Protein AF-0000000067924605 (afdb_homodimer)

Secondary structure (DSSP, 8-state):
----------S----EEEEEEPSS-TTSEEEEEEEESSHHHHHHHHHHHHHH-TTS-EEEEETTEEEEETT-/----------S----EEEEEEPSS-TTSEEEEEEEESSHHHHHHHHHHHHHH-TTS-EEEEETTEEEEETT-

pLDDT: mean 85.0, std 21.83, range [28.75, 98.69]

Organism: Mesorhizobium plurifarium (NCBI:txid69974)

Foldseek 3Di:
DPPPPPPPPPPLCQQKWKFWPDLVDNVHTPDTPDGHNDPVVQVVVQVVVCVVPVNTWMFIDGDVDTPDIPVD/DPPPPPPPPPPLCLQKWKFWPDLVDNVHTPDTPDGHNDPVVQVVVQVVVCVVPVNTWMFIDGDVDTPDIPVD

Nearest PDB structures (foldseek):
  6ywc-assembly2_F  TM=6.118E-01  e=2.125E-01  synthetic construct
  6uew-assembly1_F  TM=5.919E-01  e=5.230E-01  Halothiobacillus neapolitanus c2
  8cmy-assembly1_H  TM=6.122E-01  e=8.205E-01  Cyanobium
  2ybv-assembly1_L  TM=4.611E-01  e=5.578E-01  Thermosynechococcus vestitus BP-1
  1wdd-assembly1_S  TM=5.271E-01  e=1.665E+00  Oryza sativa Japonica Group

Solvent-accessible surface area (backbone atoms only — not comparable to full-atom values): 8326 Å² total; per-residue (Å²): 130,78,74,70,68,65,66,68,73,61,72,75,65,44,56,28,37,30,36,34,33,32,85,89,40,88,83,39,79,63,45,69,46,32,31,12,52,46,68,69,59,35,53,54,44,48,54,52,49,42,69,76,36,75,89,45,48,40,37,32,30,46,84,94,41,75,78,45,50,66,82,106,131,80,73,67,72,64,69,64,74,63,70,82,64,44,56,27,38,28,36,34,34,33,83,89,41,88,81,41,78,65,45,64,46,31,31,12,53,46,68,69,60,36,52,54,44,45,53,52,50,42,69,75,36,76,89,46,49,40,35,31,29,47,83,93,40,74,78,45,53,66,81,107

Sequence (144 aa):
MTRSANPSRPAEALPYRIELWHAESHEVIERVLARAVTAQLARAIFQAAREEHPQRRITLRKGNHILSDTSDMTRSANPSRPAEALPYRIELWHAESHEVIERVLARAVTAQLARAIFQAAREEHPQRRITLRKGNHILSDTSD

Structure (mmCIF, N/CA/C/O backbone):
data_AF-0000000067924605-model_v1
#
loop_
_entity.id
_entity.type
_entity.pdbx_description
1 polymer Transposase
#
loop_
_atom_site.group_PDB
_atom_site.id
_atom_site.type_symbol
_atom_site.label_atom_id
_atom_site.label_alt_id
_atom_site.label_comp_id
_atom_site.label_asym_id
_atom_site.label_entity_id
_atom_site.label_seq_id
_atom_site.pdbx_PDB_ins_code
_atom_site.Cartn_x
_atom_site.Cartn_y
_atom_site.Cartn_z
_atom_site.occupancy
_atom_site.B_iso_or_equiv
_atom_site.auth_seq_id
_atom_site.auth_comp_id
_atom_site.auth_asym_id
_atom_site.auth_atom_id
_atom_site.pdbx_PDB_model_num
ATOM 1 N N . MET A 1 1 ? -21.172 10.352 32.312 1 28.75 1 MET A N 1
ATOM 2 C CA . MET A 1 1 ? -20.484 10.766 31.078 1 28.75 1 MET A CA 1
ATOM 3 C C . MET A 1 1 ? -19.609 9.641 30.531 1 28.75 1 MET A C 1
ATOM 5 O O . MET A 1 1 ? -18.578 9.328 31.109 1 28.75 1 MET A O 1
ATOM 9 N N . THR A 1 2 ? -20.219 8.617 30.047 1 33.72 2 THR A N 1
ATOM 10 C CA . THR A 1 2 ? -19.609 7.43 29.469 1 33.72 2 THR A CA 1
ATOM 11 C C . THR A 1 2 ? -18.562 7.812 28.422 1 33.72 2 THR A C 1
ATOM 13 O O . THR A 1 2 ? -18.844 8.633 27.547 1 33.72 2 THR A O 1
ATOM 16 N N . ARG A 1 3 ? -17.312 7.996 28.875 1 34.72 3 ARG A N 1
ATOM 17 C CA . ARG A 1 3 ? -16.25 8.305 27.922 1 34.72 3 ARG A CA 1
ATOM 18 C C . ARG A 1 3 ? -16.375 7.48 26.656 1 34.72 3 ARG A C 1
ATOM 20 O O . ARG A 1 3 ? -16.375 6.25 26.703 1 34.72 3 ARG A O 1
ATOM 27 N N . SER A 1 4 ? -17.281 7.922 25.812 1 33.69 4 SER A N 1
ATOM 28 C CA . SER A 1 4 ? -17.312 7.281 24.5 1 33.69 4 SER A CA 1
ATOM 29 C C . SER A 1 4 ? -15.914 6.934 24.016 1 33.69 4 SER A C 1
ATOM 31 O O . SER A 1 4 ? -15.016 7.781 24.047 1 33.69 4 SER A O 1
ATOM 33 N N . ALA A 1 5 ? -15.422 5.805 24.453 1 35.34 5 ALA A N 1
ATOM 34 C CA . ALA A 1 5 ? -14.188 5.273 23.875 1 35.34 5 ALA A CA 1
ATOM 35 C C . ALA A 1 5 ? -13.992 5.77 22.453 1 35.34 5 ALA A C 1
ATOM 37 O O . ALA A 1 5 ? -14.945 5.809 21.672 1 35.34 5 ALA A O 1
ATOM 38 N N . ASN A 1 6 ? -13.422 6.992 22.344 1 33.41 6 ASN A N 1
ATOM 39 C CA . ASN A 1 6 ? -13.023 7.328 20.969 1 33.41 6 ASN A CA 1
ATOM 40 C C . ASN A 1 6 ? -12.734 6.078 20.156 1 33.41 6 ASN A C 1
ATOM 42 O O . ASN A 1 6 ? -11.914 5.246 20.547 1 33.41 6 ASN A O 1
ATOM 46 N N . PRO A 1 7 ? -13.758 5.555 19.531 1 37.12 7 PRO A N 1
ATOM 47 C CA . PRO A 1 7 ? -13.398 4.383 18.734 1 37.12 7 PRO A CA 1
ATOM 48 C C . PRO A 1 7 ? -11.945 4.41 18.266 1 37.12 7 PRO A C 1
ATOM 50 O O . PRO A 1 7 ? -11.414 5.477 17.938 1 37.12 7 PRO A O 1
ATOM 53 N N . SER A 1 8 ? -11.047 3.932 19.078 1 38.25 8 SER A N 1
ATOM 54 C CA . SER A 1 8 ? -9.711 3.773 18.516 1 38.25 8 SER A CA 1
ATOM 55 C C . SER A 1 8 ? -9.742 3.875 16.984 1 38.25 8 SER A C 1
ATOM 57 O O . SER A 1 8 ? -10.547 3.205 16.328 1 38.25 8 SER A O 1
ATOM 59 N N . ARG A 1 9 ? -9.773 5.074 16.406 1 39.94 9 ARG A N 1
ATOM 60 C CA . ARG A 1 9 ? -9.758 5.129 14.953 1 39.94 9 ARG A CA 1
ATOM 61 C C . ARG A 1 9 ? -9.211 3.832 14.359 1 39.94 9 ARG A C 1
ATOM 63 O O . ARG A 1 9 ? -8.117 3.393 14.719 1 39.94 9 ARG A O 1
ATOM 70 N N . PRO A 1 10 ? -9.914 2.885 14.172 1 42.41 10 PRO A N 1
ATOM 71 C CA . PRO A 1 10 ? -9.438 1.565 13.758 1 42.41 10 PRO A CA 1
ATOM 72 C C . PRO A 1 10 ? -8.039 1.611 13.148 1 42.41 10 PRO A C 1
ATOM 74 O O . PRO A 1 10 ? -7.621 2.65 12.625 1 42.41 10 PRO A O 1
ATOM 77 N N . ALA A 1 11 ? -6.973 1.004 13.602 1 43.53 11 ALA A N 1
ATOM 78 C CA . ALA A 1 11 ? -5.723 0.766 12.883 1 43.53 11 ALA A CA 1
ATOM 79 C C . ALA A 1 11 ? -5.863 1.143 11.406 1 43.53 11 ALA A C 1
ATOM 81 O O . ALA A 1 11 ? -6.922 0.95 10.812 1 43.53 11 ALA A O 1
ATOM 82 N N . GLU A 1 12 ? -5.297 2.352 11.094 1 55.38 12 GLU A N 1
ATOM 83 C CA . GLU A 1 12 ? -5.457 2.934 9.766 1 55.38 12 GLU A CA 1
ATOM 84 C C . GLU A 1 12 ? -5.809 1.865 8.734 1 55.38 12 GLU A C 1
ATOM 86 O O . GLU A 1 12 ? -4.992 0.994 8.43 1 55.38 12 GLU A O 1
ATOM 91 N N . ALA A 1 13 ? -7.012 1.488 8.703 1 81.94 13 ALA A N 1
ATOM 92 C CA . ALA A 1 13 ? -7.52 0.454 7.805 1 81.94 13 ALA A CA 1
ATOM 93 C C . ALA A 1 13 ? -7.07 0.704 6.367 1 81.94 13 ALA A C 1
ATOM 95 O O . ALA A 1 13 ? -7.125 1.835 5.883 1 81.94 13 ALA A O 1
ATOM 96 N N . LEU A 1 14 ? -6.184 0.146 6.008 1 96.06 14 LEU A N 1
ATOM 97 C CA . LEU A 1 14 ? -5.824 0.088 4.598 1 96.06 14 LEU A CA 1
ATOM 98 C C . LEU A 1 14 ? -6.691 -0.923 3.855 1 96.06 14 LEU A C 1
ATOM 100 O O . LEU A 1 14 ? -6.301 -2.08 3.688 1 96.06 14 LEU A O 1
ATOM 104 N N . PRO A 1 15 ? -7.859 -0.395 3.436 1 96.56 15 PRO A N 1
ATOM 105 C CA . PRO A 1 15 ? -8.875 -1.354 2.998 1 96.56 15 PRO A CA 1
ATOM 106 C C . PRO A 1 15 ? -8.539 -2.006 1.661 1 96.56 15 PRO A C 1
ATOM 108 O O . PRO A 1 15 ? -9.094 -3.053 1.32 1 96.56 15 PRO A O 1
ATOM 111 N N . TYR A 1 16 ? -7.719 -1.372 0.867 1 97.5 16 TYR A N 1
ATOM 112 C CA . TYR A 1 16 ? -7.379 -1.931 -0.437 1 97.5 16 TYR A CA 1
ATOM 113 C C . TYR A 1 16 ? -6.156 -2.834 -0.34 1 97.5 16 TYR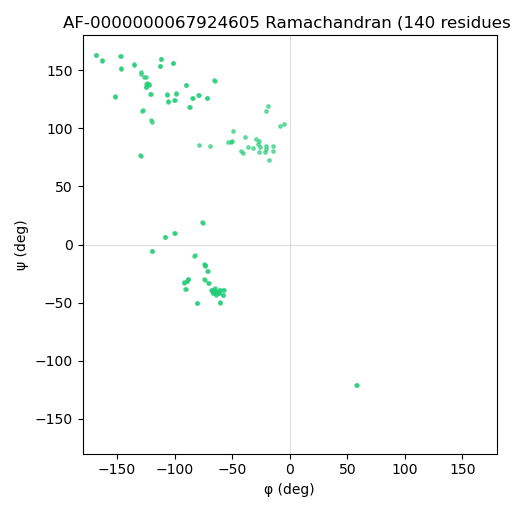 A C 1
ATOM 115 O O . TYR A 1 16 ? -5.168 -2.486 0.313 1 97.5 16 TYR A O 1
ATOM 123 N N . ARG A 1 17 ? -6.254 -3.943 -1.012 1 97.75 17 ARG A N 1
ATOM 124 C CA . ARG A 1 17 ? -5.172 -4.926 -1.012 1 97.75 17 ARG A CA 1
ATOM 125 C C . ARG A 1 17 ? -4.727 -5.25 -2.434 1 97.75 17 ARG A C 1
ATOM 127 O O . ARG A 1 17 ? -5.559 -5.426 -3.326 1 97.75 17 ARG A O 1
ATOM 134 N N . ILE A 1 18 ? -3.449 -5.301 -2.621 1 98.38 18 ILE A N 1
ATOM 135 C CA . ILE A 1 18 ? -2.834 -5.801 -3.844 1 98.38 18 ILE A CA 1
ATOM 136 C C . ILE A 1 18 ? -2.232 -7.184 -3.592 1 98.38 18 ILE A C 1
ATOM 138 O O . ILE A 1 18 ? -1.359 -7.34 -2.734 1 98.38 18 ILE A O 1
ATOM 142 N N . GLU A 1 19 ? -2.637 -8.172 -4.355 1 97.5 19 GLU A N 1
ATOM 143 C CA . GLU A 1 19 ? -2.285 -9.555 -4.066 1 97.5 19 GLU A CA 1
ATOM 144 C C . GLU A 1 19 ? -1.604 -10.219 -5.266 1 97.5 19 GLU A C 1
ATOM 146 O O . GLU A 1 19 ? -2.004 -10 -6.41 1 97.5 19 GLU A O 1
ATOM 151 N N . LEU A 1 20 ? -0.622 -10.938 -4.926 1 96.88 20 LEU A N 1
ATOM 152 C CA . LEU A 1 20 ? 0.078 -11.789 -5.883 1 96.88 20 LEU A CA 1
ATOM 153 C C . LEU A 1 20 ? -0.404 -13.227 -5.777 1 96.88 20 LEU A C 1
ATOM 155 O O . LEU A 1 20 ? -0.455 -13.797 -4.68 1 96.88 20 LEU A O 1
ATOM 159 N N . TRP A 1 21 ? -0.724 -13.758 -6.918 1 95.25 21 TRP A N 1
ATOM 160 C CA . TRP A 1 21 ? -1.233 -15.125 -6.945 1 95.25 21 TRP A CA 1
ATOM 161 C C . TRP A 1 21 ? -0.147 -16.094 -7.383 1 95.25 21 TRP A C 1
ATOM 163 O O . TRP A 1 21 ? 0.774 -15.727 -8.109 1 95.25 21 TRP A O 1
ATOM 173 N N . HIS A 1 22 ? -0.329 -17.359 -6.977 1 91.56 22 HIS A N 1
ATOM 174 C CA . HIS A 1 22 ? 0.636 -18.406 -7.332 1 91.56 22 HIS A CA 1
ATOM 175 C C . HIS A 1 22 ? 0.656 -18.641 -8.836 1 91.56 22 HIS A C 1
ATOM 177 O O . HIS A 1 22 ? -0.393 -18.625 -9.484 1 91.56 22 HIS A O 1
ATOM 183 N N . ALA A 1 23 ? 1.858 -18.844 -9.281 1 87 23 ALA A N 1
ATOM 184 C CA . ALA A 1 23 ? 2.047 -19.031 -10.719 1 87 23 ALA A CA 1
ATOM 185 C C . ALA A 1 23 ? 1.367 -20.312 -11.188 1 87 23 ALA A C 1
ATOM 187 O O . ALA A 1 23 ? 0.789 -20.359 -12.273 1 87 23 ALA A O 1
ATOM 188 N N . GLU A 1 24 ? 1.438 -21.281 -10.391 1 84.38 24 GLU A N 1
ATOM 189 C CA . GLU A 1 24 ? 0.967 -22.594 -10.82 1 84.38 24 GLU A CA 1
ATOM 190 C C . GLU A 1 24 ? -0.521 -22.766 -10.531 1 84.38 24 GLU A C 1
ATOM 192 O O . GLU A 1 24 ? -1.196 -23.562 -11.18 1 84.38 24 GLU A O 1
ATOM 197 N N . SER A 1 25 ? -0.961 -22.078 -9.469 1 76.5 25 SER A N 1
ATOM 198 C CA . SER A 1 25 ? -2.375 -22.125 -9.109 1 76.5 25 SER A CA 1
ATOM 199 C C . SER A 1 25 ? -2.996 -20.719 -9.125 1 76.5 25 SER A C 1
ATOM 201 O O . SER A 1 25 ? -2.699 -19.906 -8.258 1 76.5 25 SER A O 1
ATOM 203 N N . HIS A 1 26 ? -3.756 -20.422 -10.039 1 75 26 HIS A N 1
ATOM 204 C CA . HIS A 1 26 ? -4.398 -19.109 -10.125 1 75 26 HIS A CA 1
ATOM 205 C C . HIS A 1 26 ? -5.555 -19 -9.133 1 75 26 HIS A C 1
ATOM 207 O O . HIS A 1 26 ? -6.414 -18.125 -9.273 1 75 26 HIS A O 1
ATOM 213 N N . GLU A 1 27 ? -5.531 -19.859 -8.164 1 85 27 GLU A N 1
ATOM 214 C CA . GLU A 1 27 ? -6.645 -19.844 -7.223 1 85 27 GLU A CA 1
ATOM 215 C C . GLU A 1 27 ? -6.164 -19.562 -5.801 1 85 27 GLU A C 1
ATOM 217 O O . GLU A 1 27 ? -6.973 -19.438 -4.879 1 85 27 GLU A O 1
ATOM 222 N N . VAL A 1 28 ? -4.875 -19.516 -5.742 1 90.94 28 VAL A N 1
ATOM 223 C CA . VAL A 1 28 ? -4.32 -19.328 -4.402 1 90.94 28 VAL A CA 1
ATOM 224 C C . VAL A 1 28 ? -3.488 -18.047 -4.363 1 90.94 28 VAL A C 1
ATOM 226 O O . VAL A 1 28 ? -2.648 -17.812 -5.234 1 90.94 28 VAL A O 1
ATOM 229 N N . ILE A 1 29 ? -3.838 -17.281 -3.354 1 91.81 29 ILE A N 1
ATOM 230 C CA . ILE A 1 29 ? -3.031 -16.094 -3.125 1 91.81 29 ILE A CA 1
ATOM 231 C C . ILE A 1 29 ? -1.665 -16.484 -2.572 1 91.81 29 ILE A C 1
ATOM 233 O O . ILE A 1 29 ? -1.578 -17.25 -1.608 1 91.81 29 ILE A O 1
ATOM 237 N N . GLU A 1 30 ? -0.63 -16.016 -3.232 1 93.5 30 GLU A N 1
ATOM 238 C CA . GLU A 1 30 ? 0.728 -16.25 -2.744 1 93.5 30 GLU A CA 1
ATOM 239 C C . GLU A 1 30 ? 1.086 -15.258 -1.636 1 93.5 30 GLU A C 1
ATOM 241 O O . GLU A 1 30 ? 1.614 -15.656 -0.595 1 93.5 30 GLU A O 1
ATOM 246 N N . ARG A 1 31 ? 0.874 -14.016 -1.861 1 93.94 31 ARG A N 1
ATOM 247 C CA . ARG A 1 31 ? 1.195 -13.023 -0.846 1 93.94 31 ARG A CA 1
ATOM 248 C C . ARG A 1 31 ? 0.495 -11.695 -1.137 1 93.94 31 ARG A C 1
ATOM 250 O O . ARG A 1 31 ? 0.147 -11.414 -2.285 1 93.94 31 ARG A O 1
ATOM 257 N N . VAL A 1 32 ? 0.368 -10.898 -0.056 1 96.25 32 VAL A N 1
ATOM 258 C CA . VAL A 1 32 ? -0.041 -9.508 -0.192 1 96.25 32 VAL A CA 1
ATOM 259 C C . VAL A 1 32 ? 1.177 -8.633 -0.498 1 96.25 32 VAL A C 1
ATOM 261 O O . VAL A 1 32 ? 2.158 -8.648 0.248 1 96.25 32 VAL A O 1
ATOM 264 N N . LEU A 1 33 ? 1.049 -7.887 -1.592 1 97.75 33 LEU A N 1
A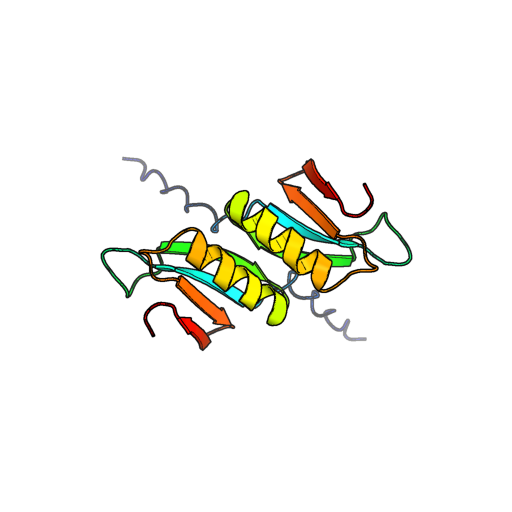TOM 265 C CA . LEU A 1 33 ? 2.172 -7.059 -2.014 1 97.75 33 LEU A CA 1
ATOM 266 C C . LEU A 1 33 ? 2.105 -5.68 -1.364 1 97.75 33 LEU A C 1
ATOM 268 O O . LEU A 1 33 ? 3.141 -5.078 -1.074 1 97.75 33 LEU A O 1
ATOM 272 N N . ALA A 1 34 ? 0.867 -5.215 -1.12 1 98.06 34 ALA A N 1
ATOM 273 C CA . ALA A 1 34 ? 0.671 -3.861 -0.608 1 98.06 34 ALA A CA 1
ATOM 274 C C . ALA A 1 34 ? -0.765 -3.656 -0.134 1 98.06 34 ALA A C 1
ATOM 276 O O . ALA A 1 34 ? -1.654 -4.441 -0.471 1 98.06 34 ALA A O 1
ATOM 277 N N . ARG A 1 35 ? -0.923 -2.621 0.638 1 97.75 35 ARG A N 1
ATOM 278 C CA . ARG A 1 35 ? -2.225 -2.1 1.046 1 97.75 35 ARG A CA 1
ATOM 279 C C . ARG A 1 35 ? -2.266 -0.579 0.929 1 97.75 35 ARG A C 1
ATOM 281 O O . ARG A 1 35 ? -1.23 0.085 1.028 1 97.75 35 ARG A O 1
ATOM 288 N N . ALA A 1 36 ? -3.453 -0.083 0.781 1 97.88 36 ALA A N 1
ATOM 289 C CA . ALA A 1 36 ? -3.605 1.357 0.593 1 97.88 36 ALA A CA 1
ATOM 290 C C . ALA A 1 36 ? -4.906 1.857 1.213 1 97.88 36 ALA A C 1
ATOM 292 O O . ALA A 1 36 ? -5.867 1.097 1.354 1 97.88 36 ALA A O 1
ATOM 293 N N . VAL A 1 37 ? -4.883 3.164 1.384 1 96.69 37 VAL A N 1
ATOM 294 C CA . VAL A 1 37 ? -6.039 3.758 2.041 1 96.69 37 VAL A CA 1
ATOM 295 C C . VAL A 1 37 ? -7.07 4.172 0.995 1 96.69 37 VAL A C 1
ATOM 297 O O . VAL A 1 37 ? -8.281 4.078 1.233 1 96.69 37 VAL A O 1
ATOM 300 N N . THR A 1 38 ? -6.664 4.688 -0.145 1 96.31 38 THR A N 1
ATOM 301 C CA . THR A 1 38 ? -7.594 5.195 -1.146 1 96.31 38 THR A CA 1
ATOM 302 C C . THR A 1 38 ? -7.586 4.309 -2.391 1 96.31 38 THR A C 1
ATOM 304 O O . THR A 1 38 ? -6.609 3.607 -2.652 1 96.31 38 THR A O 1
ATOM 307 N N . ALA A 1 39 ? -8.656 4.434 -3.152 1 97 39 ALA A N 1
ATOM 308 C CA . ALA A 1 39 ? -8.758 3.705 -4.414 1 97 39 ALA A CA 1
ATOM 309 C C . ALA A 1 39 ? -7.754 4.227 -5.434 1 97 39 ALA A C 1
ATOM 311 O O . ALA A 1 39 ? -7.191 3.451 -6.215 1 97 39 ALA A O 1
ATOM 312 N N . GLN A 1 40 ? -7.641 5.492 -5.395 1 96.69 40 GLN A N 1
ATOM 313 C CA . GLN A 1 40 ? -6.715 6.094 -6.348 1 96.69 40 GLN A CA 1
ATOM 314 C C . GLN A 1 40 ? -5.293 5.574 -6.141 1 96.69 40 GLN A C 1
ATOM 316 O O . GLN A 1 40 ? -4.641 5.141 -7.09 1 96.69 40 GLN A O 1
ATOM 321 N N . LEU A 1 41 ? -4.82 5.609 -4.957 1 97.88 41 LEU A N 1
ATOM 322 C CA . LEU A 1 41 ? -3.496 5.082 -4.645 1 97.88 41 LEU A CA 1
ATOM 323 C C . LEU A 1 41 ? -3.414 3.592 -4.957 1 97.88 41 LEU A C 1
ATOM 325 O O . LEU A 1 41 ? -2.418 3.125 -5.516 1 97.88 41 LEU A O 1
ATOM 329 N N . ALA A 1 42 ? -4.453 2.896 -4.664 1 98.25 42 ALA A N 1
ATOM 330 C CA . ALA A 1 42 ? -4.488 1.454 -4.898 1 98.25 42 ALA A CA 1
ATOM 331 C C . ALA A 1 42 ? -4.328 1.135 -6.379 1 98.25 42 ALA A C 1
ATOM 333 O O .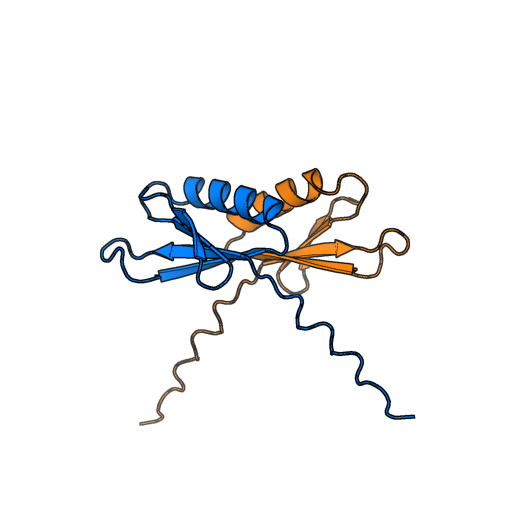 ALA A 1 42 ? -3.623 0.19 -6.746 1 98.25 42 ALA A O 1
ATOM 334 N N . ARG A 1 43 ? -4.965 1.887 -7.195 1 98.38 43 ARG A N 1
ATOM 335 C CA . ARG A 1 43 ? -4.863 1.664 -8.633 1 98.38 43 ARG A CA 1
ATOM 336 C C . ARG A 1 43 ? -3.443 1.914 -9.125 1 98.38 43 ARG A C 1
ATOM 338 O O . ARG A 1 43 ? -2.941 1.183 -9.984 1 98.38 43 ARG A O 1
ATOM 345 N N . ALA A 1 44 ? -2.889 2.91 -8.602 1 97.62 44 ALA A N 1
ATOM 346 C CA . ALA A 1 44 ? -1.499 3.178 -8.961 1 97.62 44 ALA A CA 1
ATOM 347 C C . ALA A 1 44 ? -0.589 2.035 -8.523 1 97.62 44 ALA A C 1
ATOM 349 O O . ALA A 1 44 ? 0.305 1.624 -9.266 1 97.62 44 ALA A O 1
ATOM 350 N N . ILE A 1 45 ? -0.82 1.512 -7.375 1 98.5 45 ILE A N 1
ATOM 351 C CA . ILE A 1 45 ? -0.025 0.419 -6.828 1 98.5 45 ILE A CA 1
ATOM 352 C C . ILE A 1 45 ? -0.238 -0.843 -7.66 1 98.5 45 ILE A C 1
ATOM 354 O O . ILE A 1 45 ? 0.71 -1.585 -7.93 1 98.5 45 ILE A O 1
ATOM 358 N N . PHE A 1 46 ? -1.464 -1.092 -8.07 1 98.69 46 PHE A N 1
ATOM 359 C CA . PHE A 1 46 ? -1.792 -2.238 -8.906 1 98.69 46 PHE A CA 1
ATOM 360 C C . PHE A 1 46 ? -0.989 -2.211 -10.203 1 98.69 46 PHE A C 1
ATOM 362 O O . PHE A 1 46 ? -0.401 -3.219 -10.602 1 98.69 46 PHE A O 1
ATOM 369 N N . GLN A 1 47 ? -0.915 -1.022 -10.766 1 98.06 47 GLN A N 1
ATOM 370 C CA . GLN A 1 47 ? -0.168 -0.874 -12.008 1 98.06 47 GLN A CA 1
ATOM 371 C C . GLN A 1 47 ? 1.323 -1.114 -11.789 1 98.06 47 GLN A C 1
ATOM 373 O O . GLN A 1 47 ? 1.969 -1.808 -12.578 1 98.06 47 GLN A O 1
ATOM 378 N N . ALA A 1 48 ? 1.857 -0.624 -10.758 1 97.62 48 ALA A N 1
ATOM 379 C CA . ALA A 1 48 ? 3.27 -0.818 -10.445 1 97.62 48 ALA A CA 1
ATOM 380 C C . ALA A 1 48 ? 3.576 -2.289 -10.18 1 97.62 48 ALA A C 1
ATOM 382 O O . ALA A 1 48 ? 4.617 -2.799 -10.609 1 97.62 48 ALA A O 1
ATOM 383 N N . ALA A 1 49 ? 2.701 -2.949 -9.508 1 98.12 49 ALA A N 1
ATOM 384 C CA . ALA A 1 49 ? 2.871 -4.371 -9.203 1 98.12 49 ALA A CA 1
ATOM 385 C C . ALA A 1 49 ? 2.863 -5.207 -10.484 1 98.12 49 ALA A C 1
ATOM 387 O O . ALA A 1 49 ? 3.65 -6.145 -10.617 1 98.12 49 ALA A O 1
ATOM 388 N N . ARG A 1 50 ? 1.93 -4.828 -11.312 1 97.19 50 ARG A N 1
ATOM 389 C CA . ARG A 1 50 ? 1.856 -5.504 -12.602 1 97.19 50 ARG A CA 1
ATOM 390 C C . ARG A 1 50 ? 3.174 -5.383 -13.359 1 97.19 50 ARG A C 1
ATOM 392 O O . ARG A 1 50 ? 3.631 -6.344 -13.977 1 97.19 50 ARG A O 1
ATOM 399 N N . GLU A 1 51 ? 3.775 -4.223 -13.266 1 96.06 51 GLU A N 1
ATOM 400 C CA . GLU A 1 51 ? 5.043 -3.984 -13.953 1 96.06 51 GLU A CA 1
ATOM 401 C C . GLU A 1 51 ? 6.176 -4.766 -13.305 1 96.06 51 GLU A C 1
ATOM 403 O O . GLU A 1 51 ? 7.09 -5.23 -13.992 1 96.06 51 GLU A O 1
ATOM 408 N N . GLU A 1 52 ? 6.121 -4.941 -12.078 1 94.69 52 GLU A N 1
ATOM 409 C CA . GLU A 1 52 ? 7.145 -5.68 -11.352 1 94.69 52 GLU A CA 1
ATOM 410 C C . GLU A 1 52 ? 7.031 -7.18 -11.602 1 94.69 52 GLU A C 1
ATOM 412 O O . GLU A 1 52 ? 8.031 -7.902 -11.547 1 94.69 52 GLU A O 1
ATOM 417 N N . HIS A 1 53 ? 5.812 -7.609 -11.852 1 94.56 53 HIS A N 1
ATOM 418 C CA . HIS A 1 53 ? 5.531 -9.023 -12.062 1 94.56 53 HIS A CA 1
ATOM 419 C C . HIS A 1 53 ? 4.715 -9.242 -13.336 1 94.56 53 HIS A C 1
ATOM 421 O O . HIS A 1 53 ? 3.562 -9.68 -13.273 1 94.56 53 HIS A O 1
ATOM 427 N N . PRO A 1 54 ? 5.293 -9.18 -14.492 1 93.25 54 PRO A N 1
ATOM 428 C CA . PRO A 1 54 ? 4.52 -9.172 -15.734 1 93.25 54 PRO A CA 1
ATOM 429 C C . PRO A 1 54 ? 3.932 -10.539 -16.078 1 93.25 54 PRO A C 1
ATOM 431 O O . PRO A 1 54 ? 2.963 -10.633 -16.828 1 93.25 54 PRO A O 1
ATOM 434 N N . GLN A 1 55 ? 4.395 -11.57 -15.531 1 92.56 55 GLN A N 1
ATOM 435 C CA . GLN A 1 55 ? 3.93 -12.906 -15.898 1 92.56 55 GLN A CA 1
ATOM 436 C C . GLN A 1 55 ? 3.088 -13.523 -14.789 1 92.56 55 GLN A C 1
ATOM 438 O O . GLN A 1 55 ? 2.732 -14.703 -14.852 1 92.56 55 GLN A O 1
ATOM 443 N N . ARG A 1 56 ? 2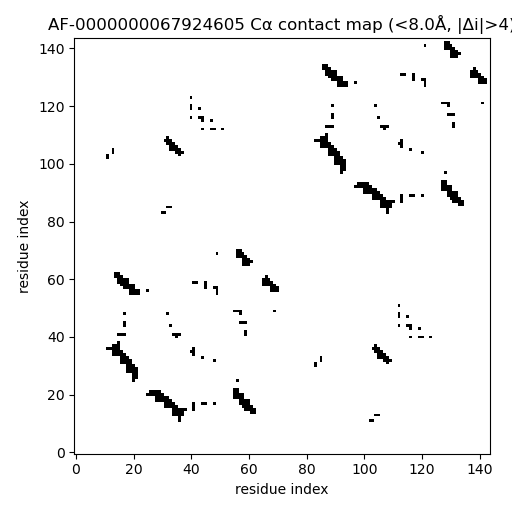.838 -12.703 -13.82 1 94.88 56 ARG A N 1
ATOM 444 C CA . ARG A 1 56 ? 2.074 -13.203 -12.68 1 94.88 56 ARG A CA 1
ATOM 445 C C . ARG A 1 56 ? 0.702 -12.539 -12.609 1 94.88 56 ARG A C 1
ATOM 447 O O . ARG A 1 56 ? 0.523 -11.422 -13.086 1 94.88 56 ARG A O 1
ATOM 454 N N . ARG A 1 57 ? -0.217 -13.258 -12.016 1 96.12 57 ARG A N 1
ATOM 455 C CA . ARG A 1 57 ? -1.534 -12.68 -11.773 1 96.12 57 ARG A CA 1
ATOM 456 C C . ARG A 1 57 ? -1.515 -11.773 -10.547 1 96.12 57 ARG A C 1
ATOM 458 O O . ARG A 1 57 ? -1.039 -12.164 -9.484 1 96.12 57 ARG A O 1
ATOM 465 N N . ILE A 1 58 ? -1.992 -10.594 -10.727 1 97.5 58 ILE A N 1
ATOM 466 C CA . ILE A 1 58 ? -2.131 -9.602 -9.664 1 97.5 58 ILE A CA 1
ATOM 467 C C . ILE A 1 58 ? -3.59 -9.164 -9.555 1 97.5 58 ILE A C 1
ATOM 469 O O . ILE A 1 58 ? -4.254 -8.938 -10.57 1 97.5 58 ILE A O 1
ATOM 473 N N . THR A 1 59 ? -4.113 -9.023 -8.336 1 98 59 THR A N 1
ATOM 474 C CA . THR A 1 59 ? -5.465 -8.508 -8.148 1 98 59 THR A CA 1
ATOM 475 C C . THR A 1 59 ? -5.465 -7.324 -7.184 1 98 59 THR A C 1
ATOM 477 O O . THR A 1 59 ? -4.629 -7.254 -6.281 1 98 59 THR A O 1
ATOM 480 N N . LEU A 1 60 ? -6.305 -6.414 -7.469 1 98.56 60 LEU A N 1
ATOM 481 C CA . LEU A 1 60 ? -6.715 -5.359 -6.547 1 98.56 60 LEU A CA 1
ATOM 482 C C . LEU A 1 60 ? -8.055 -5.688 -5.902 1 98.56 60 LEU A C 1
ATOM 484 O O . LEU A 1 60 ? -9.055 -5.871 -6.602 1 98.56 60 LEU A O 1
ATOM 488 N N . ARG A 1 61 ? -8.031 -5.688 -4.555 1 98.06 61 ARG A N 1
ATOM 489 C CA . ARG A 1 61 ? -9.227 -6.098 -3.832 1 98.06 61 ARG A CA 1
ATOM 490 C C . ARG A 1 61 ? -9.609 -5.066 -2.773 1 98.06 61 ARG A C 1
ATOM 492 O O . ARG A 1 61 ? -8.734 -4.445 -2.162 1 98.06 61 ARG A O 1
ATOM 499 N N . LYS A 1 62 ? -10.898 -4.941 -2.559 1 97.25 62 LYS A N 1
ATOM 500 C CA . LYS A 1 62 ? -11.469 -4.266 -1.396 1 97.25 62 LYS A CA 1
ATOM 501 C C . LYS A 1 62 ? -12.484 -5.16 -0.686 1 97.25 62 LYS A C 1
ATOM 503 O O . LYS A 1 62 ? -13.547 -5.449 -1.229 1 97.25 62 LYS A O 1
ATOM 508 N N . GLY A 1 63 ? -12.125 -5.496 0.526 1 93.69 63 GLY A N 1
ATOM 509 C CA . GLY A 1 63 ? -12.977 -6.512 1.139 1 93.69 63 GLY A CA 1
ATOM 510 C C . GLY A 1 63 ? -13.047 -7.793 0.332 1 93.69 63 GLY A C 1
ATOM 511 O O . GLY A 1 63 ? -12.016 -8.391 0.013 1 93.69 63 GLY A O 1
ATOM 512 N N . ASN A 1 64 ? -14.242 -8.172 -0.07 1 93.25 64 ASN A N 1
ATOM 513 C CA . ASN A 1 64 ? -14.438 -9.398 -0.831 1 93.25 64 ASN A CA 1
ATOM 514 C C . ASN A 1 64 ? -14.586 -9.117 -2.324 1 93.25 64 ASN A C 1
ATOM 516 O O . ASN A 1 64 ? -14.797 -10.039 -3.115 1 93.25 64 ASN A O 1
ATOM 520 N N . HIS A 1 65 ? -14.32 -7.906 -2.699 1 96 65 HIS A N 1
ATOM 521 C CA . HIS A 1 65 ? -14.523 -7.527 -4.094 1 96 65 HIS A CA 1
ATOM 522 C C . HIS A 1 65 ? -13.195 -7.371 -4.824 1 96 65 HIS A C 1
ATOM 524 O O . HIS A 1 65 ? -12.297 -6.68 -4.344 1 96 65 HIS A O 1
ATOM 530 N N . ILE A 1 66 ? -13.164 -8.039 -5.922 1 97 66 ILE A N 1
ATOM 531 C CA . ILE A 1 66 ? -12.039 -7.805 -6.812 1 97 66 ILE A CA 1
ATOM 532 C C . ILE A 1 66 ? -12.336 -6.625 -7.73 1 97 66 ILE A C 1
ATOM 534 O O . ILE A 1 66 ? -13.289 -6.672 -8.516 1 97 66 ILE A O 1
ATOM 538 N N . LEU A 1 67 ? -11.523 -5.621 -7.598 1 98.12 67 LEU A N 1
ATOM 539 C CA . LEU A 1 67 ? -11.734 -4.406 -8.375 1 98.12 67 LEU A CA 1
ATOM 540 C C . LEU A 1 67 ? -10.969 -4.453 -9.688 1 98.12 67 LEU A C 1
ATOM 542 O O . LEU A 1 67 ? -11.383 -3.842 -10.68 1 98.12 67 LEU A O 1
ATOM 546 N N . SER A 1 68 ? -9.82 -5.07 -9.758 1 98.12 68 SER A N 1
ATOM 547 C CA . SER A 1 68 ? -8.984 -5.27 -10.945 1 98.12 68 SER A CA 1
ATOM 548 C C . SER A 1 68 ? -8.25 -6.602 -10.883 1 98.12 68 SER A C 1
ATOM 550 O O . SER A 1 68 ? -7.965 -7.109 -9.797 1 98.12 68 SER A O 1
ATOM 552 N N . ASP A 1 69 ? -7.973 -7.137 -12.094 1 97.06 69 ASP A N 1
ATOM 553 C CA . ASP A 1 69 ? -7.367 -8.453 -12.258 1 97.06 69 ASP A CA 1
ATOM 554 C C . ASP A 1 69 ? -6.555 -8.531 -13.547 1 97.06 69 ASP A C 1
ATOM 556 O O . ASP A 1 69 ? -7.066 -8.219 -14.625 1 97.06 69 ASP A O 1
ATOM 560 N N . THR A 1 70 ? -5.352 -8.93 -13.422 1 95.88 70 THR A N 1
ATOM 561 C CA . THR A 1 70 ? -4.52 -8.984 -14.617 1 95.88 70 THR A CA 1
ATOM 562 C C . THR A 1 70 ? -4.93 -10.156 -15.508 1 95.88 70 THR A C 1
ATOM 564 O O . THR A 1 70 ? -4.508 -10.242 -16.656 1 95.88 70 THR A O 1
ATOM 567 N N . SER A 1 71 ? -5.633 -11.07 -14.977 1 89.19 71 SER A N 1
ATOM 568 C CA . SER A 1 71 ? -6.082 -12.211 -15.766 1 89.19 71 SER A CA 1
ATOM 569 C C . SER A 1 71 ? -7.344 -11.875 -16.562 1 89.19 71 SER A C 1
ATOM 571 O O . SER A 1 71 ? -7.805 -12.688 -17.375 1 89.19 71 SER A O 1
ATOM 573 N N . ASP A 1 72 ? -7.926 -10.734 -16.297 1 75.62 72 ASP A N 1
ATOM 574 C CA . ASP A 1 72 ? -9.133 -10.359 -17.031 1 75.62 72 ASP A CA 1
ATOM 575 C C . ASP A 1 72 ? -8.781 -9.805 -18.406 1 75.62 72 ASP A C 1
ATOM 577 O O . ASP A 1 72 ? -7.734 -9.188 -18.594 1 75.62 72 ASP A O 1
ATOM 581 N N . MET B 1 1 ? 11.484 -33.094 21.156 1 29.53 1 MET B N 1
ATOM 582 C CA . MET B 1 1 ? 11.273 -32.5 19.828 1 29.53 1 MET B CA 1
ATOM 583 C C . MET B 1 1 ? 10.617 -31.125 19.938 1 29.53 1 MET B C 1
ATOM 585 O O . MET B 1 1 ? 9.461 -31.016 20.344 1 29.53 1 MET B O 1
ATOM 589 N N . THR B 1 2 ? 11.359 -30.172 20.328 1 33.22 2 THR B N 1
ATOM 590 C CA . THR B 1 2 ? 10.961 -28.797 20.562 1 33.22 2 THR B CA 1
ATOM 591 C C . THR B 1 2 ? 10.266 -28.219 19.328 1 33.22 2 THR B C 1
ATOM 593 O O . THR B 1 2 ? 10.773 -28.328 18.203 1 33.22 2 THR B O 1
ATOM 596 N N . ARG B 1 3 ? 8.969 -28.391 19.25 1 34.28 3 ARG B N 1
ATOM 597 C CA . ARG B 1 3 ? 8.211 -27.828 18.141 1 34.28 3 ARG B CA 1
ATOM 598 C C . ARG B 1 3 ? 8.672 -26.406 17.828 1 34.28 3 ARG B C 1
ATOM 600 O O . ARG B 1 3 ? 8.656 -25.547 18.703 1 34.28 3 ARG B O 1
ATOM 607 N N . SER B 1 4 ? 9.734 -26.344 17.125 1 34.34 4 SER B N 1
ATOM 608 C CA . SER B 1 4 ? 10.164 -25.031 16.688 1 34.34 4 SER B CA 1
ATOM 609 C C . SER B 1 4 ? 8.969 -24.156 16.297 1 34.34 4 SER B C 1
ATOM 611 O O . SER B 1 4 ? 8.062 -24.625 15.602 1 34.34 4 SER B O 1
ATOM 613 N N . ALA B 1 5 ? 8.516 -23.422 17.266 1 37.69 5 ALA B N 1
ATOM 614 C CA . ALA B 1 5 ? 7.527 -22.391 16.938 1 37.69 5 ALA B CA 1
ATOM 615 C C . ALA B 1 5 ? 7.68 -21.938 15.5 1 37.69 5 ALA B C 1
ATOM 617 O O . ALA B 1 5 ? 8.789 -21.641 15.047 1 37.69 5 ALA B O 1
ATOM 618 N N . ASN B 1 6 ? 7.195 -22.656 14.539 1 32.44 6 ASN B N 1
ATOM 619 C CA . ASN B 1 6 ? 7.168 -22.094 13.188 1 32.44 6 ASN B CA 1
ATOM 620 C C . ASN B 1 6 ? 7.047 -20.578 13.219 1 32.44 6 ASN B C 1
ATOM 622 O O . ASN B 1 6 ? 6.113 -20.031 13.812 1 32.44 6 ASN B O 1
ATOM 626 N N . PRO B 1 7 ? 8.203 -19.922 13.227 1 37.47 7 PRO B N 1
ATOM 627 C CA . PRO B 1 7 ? 7.992 -18.469 13.258 1 37.47 7 PRO B CA 1
ATOM 628 C C . PRO B 1 7 ? 6.723 -18.047 12.523 1 37.47 7 PRO B C 1
ATOM 630 O O . PRO B 1 7 ? 6.434 -18.562 11.438 1 37.47 7 PRO B O 1
ATOM 633 N N . SER B 1 8 ? 5.582 -18.109 13.141 1 38.31 8 SER B N 1
ATOM 634 C CA . SER B 1 8 ? 4.43 -17.5 12.477 1 38.31 8 SER B CA 1
ATOM 635 C C . SER B 1 8 ? 4.859 -16.594 11.336 1 38.31 8 SER B C 1
ATOM 637 O O . SER B 1 8 ? 5.75 -15.75 11.508 1 38.31 8 SER B O 1
ATOM 639 N N . ARG B 1 9 ? 5.094 -17.141 10.125 1 39.66 9 ARG B N 1
ATOM 640 C CA . ARG B 1 9 ? 5.434 -16.219 9.055 1 39.66 9 ARG B CA 1
ATOM 641 C C . ARG B 1 9 ? 4.961 -14.805 9.383 1 39.66 9 ARG B C 1
ATOM 643 O O . ARG B 1 9 ? 3.779 -14.586 9.648 1 39.66 9 ARG B O 1
ATOM 650 N N . PRO B 1 10 ? 5.613 -14.102 10.086 1 40.62 10 PRO B N 1
ATOM 651 C CA . PRO B 1 10 ? 5.117 -12.812 10.562 1 40.62 10 PRO B CA 1
ATOM 652 C C . PRO B 1 10 ? 3.982 -12.266 9.695 1 40.62 10 PRO B C 1
ATOM 654 O O . PRO B 1 10 ? 3.883 -12.602 8.516 1 40.62 10 PRO B O 1
ATOM 657 N N . ALA B 1 11 ? 2.76 -12.078 10.055 1 42.59 11 ALA B N 1
ATOM 658 C CA . ALA B 1 11 ? 1.767 -11.25 9.367 1 42.59 11 ALA B CA 1
ATOM 659 C C . ALA B 1 11 ? 2.391 -10.5 8.195 1 42.59 11 ALA B C 1
ATOM 661 O O . ALA B 1 11 ? 3.559 -10.109 8.258 1 42.59 11 ALA B O 1
ATOM 662 N N . GLU B 1 12 ? 2.088 -11.031 6.906 1 53.56 12 GLU B N 1
ATOM 663 C CA . GLU B 1 12 ? 2.689 -10.508 5.684 1 53.56 12 GLU B CA 1
ATOM 664 C C . GLU B 1 12 ? 3.281 -9.117 5.91 1 53.56 12 GLU B C 1
ATOM 666 O O . GLU B 1 12 ? 2.547 -8.133 6.047 1 53.56 12 GLU B O 1
ATOM 671 N N . ALA B 1 13 ? 4.348 -9.039 6.59 1 80.5 13 ALA B N 1
ATOM 672 C CA . ALA B 1 13 ? 4.992 -7.801 7.035 1 80.5 13 ALA B CA 1
ATOM 673 C C . ALA B 1 13 ? 5.184 -6.832 5.871 1 80.5 13 ALA B C 1
ATOM 675 O O . ALA B 1 13 ? 5.652 -7.223 4.801 1 80.5 13 ALA B O 1
ATOM 676 N N . LEU B 1 14 ? 4.367 -6.125 5.629 1 96 14 LEU B N 1
ATOM 677 C CA . LEU B 1 14 ? 4.57 -4.98 4.746 1 96 14 LEU B CA 1
ATOM 678 C C . LEU B 1 14 ? 5.461 -3.936 5.406 1 96 14 LEU B C 1
ATOM 680 O O . LEU B 1 14 ? 4.969 -2.979 6.008 1 96 14 LEU B O 1
ATOM 684 N N . PRO B 1 15 ? 6.797 -4.199 5.227 1 96.62 15 PRO B N 1
ATOM 685 C CA . PRO B 1 15 ? 7.719 -3.434 6.07 1 96.62 15 PRO B CA 1
ATOM 686 C C . PRO B 1 15 ? 7.801 -1.964 5.664 1 96.62 15 PRO B C 1
ATOM 688 O O . PRO B 1 15 ? 8.258 -1.13 6.449 1 96.62 15 PRO B O 1
ATOM 691 N N . TYR B 1 16 ? 7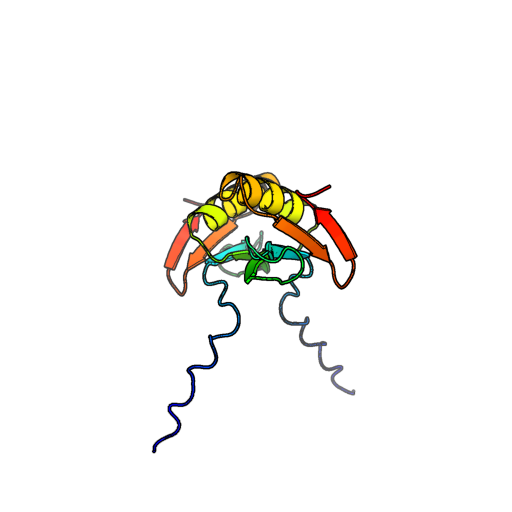.469 -1.648 4.438 1 97.44 16 TYR B N 1
ATOM 692 C CA . TYR B 1 16 ? 7.559 -0.266 3.984 1 97.44 16 TYR B CA 1
ATOM 693 C C . TYR B 1 16 ? 6.25 0.475 4.234 1 97.44 16 TYR B C 1
ATOM 695 O O . TYR B 1 16 ? 5.168 -0.058 3.973 1 97.44 16 TYR B O 1
ATOM 703 N N . ARG B 1 17 ? 6.406 1.678 4.703 1 97.56 17 ARG B N 1
ATOM 704 C CA . ARG B 1 17 ? 5.25 2.516 5.012 1 97.56 17 ARG B CA 1
ATOM 705 C C . ARG B 1 17 ? 5.328 3.848 4.27 1 97.56 17 ARG B C 1
ATOM 707 O O . ARG B 1 17 ? 6.391 4.469 4.211 1 97.56 17 ARG B O 1
ATOM 714 N N . ILE B 1 18 ? 4.223 4.242 3.713 1 98.31 18 ILE B N 1
ATOM 715 C CA . ILE B 1 18 ? 4.043 5.574 3.15 1 98.31 18 ILE B CA 1
ATOM 716 C C . ILE B 1 18 ? 3.156 6.41 4.074 1 98.31 18 ILE B C 1
ATOM 718 O O . ILE B 1 18 ? 2.01 6.043 4.344 1 98.31 18 ILE B O 1
ATOM 722 N N . GLU B 1 19 ? 3.648 7.547 4.523 1 97.31 19 GLU B N 1
ATOM 723 C CA . GLU B 1 19 ? 2.971 8.312 5.566 1 97.31 19 GLU B CA 1
ATOM 724 C C . GLU B 1 19 ? 2.688 9.742 5.109 1 97.31 19 GLU B C 1
ATOM 726 O O . GLU B 1 19 ? 3.525 10.367 4.457 1 97.31 19 GLU B O 1
ATOM 731 N N . LEU B 1 20 ? 1.542 10.148 5.457 1 96.75 20 LEU B N 1
ATOM 732 C CA . LEU B 1 20 ? 1.115 11.531 5.277 1 96.75 20 LEU B CA 1
ATOM 733 C C . LEU B 1 20 ? 1.259 12.312 6.574 1 96.75 20 LEU B C 1
ATOM 735 O O . LEU B 1 20 ? 0.793 11.875 7.629 1 96.75 20 LEU B O 1
ATOM 739 N N . TRP B 1 21 ? 1.89 13.43 6.43 1 95.12 21 TRP B N 1
ATOM 740 C CA . TRP B 1 21 ? 2.123 14.258 7.609 1 95.12 21 TRP B CA 1
ATOM 741 C C . TRP B 1 21 ? 1.134 15.414 7.664 1 95.12 21 TRP B C 1
ATOM 743 O O . TRP B 1 21 ? 0.641 15.867 6.629 1 95.12 21 TRP B O 1
ATOM 753 N N . HIS B 1 22 ? 0.917 15.93 8.883 1 91.31 22 HIS B N 1
ATOM 754 C CA . HIS B 1 22 ? -0.001 17.047 9.07 1 91.31 22 HIS B CA 1
ATOM 755 C C . HIS B 1 22 ? 0.514 18.312 8.383 1 91.31 22 HIS B C 1
ATOM 757 O O . HIS B 1 22 ? 1.716 18.578 8.406 1 91.31 22 HIS B O 1
ATOM 763 N N . ALA B 1 23 ? -0.442 18.984 7.848 1 86.75 23 ALA B N 1
ATOM 764 C CA . ALA B 1 23 ? -0.1 20.188 7.109 1 86.75 23 ALA B CA 1
ATOM 765 C C . ALA B 1 23 ? 0.478 21.25 8.039 1 86.75 23 ALA B C 1
ATOM 767 O O . ALA B 1 23 ? 1.415 21.969 7.672 1 86.75 23 ALA B O 1
ATOM 768 N N . GLU B 1 24 ? -0.056 21.312 9.164 1 83.94 24 GLU B N 1
ATOM 769 C CA . GLU B 1 24 ? 0.307 22.406 10.062 1 83.94 24 GLU B CA 1
ATOM 770 C C . GLU B 1 24 ? 1.52 22.047 10.914 1 83.94 24 GLU B C 1
ATOM 772 O O 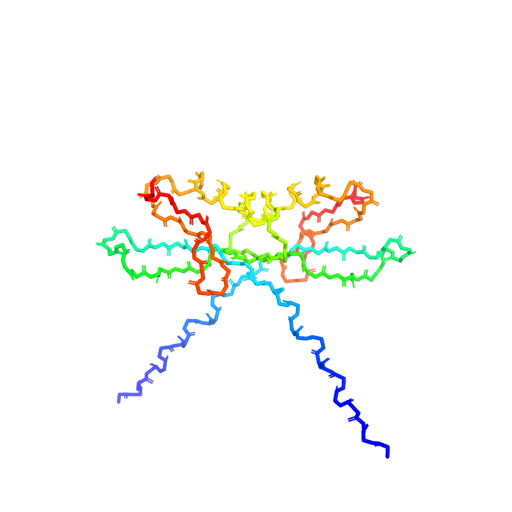. GLU B 1 24 ? 2.254 22.922 11.367 1 83.94 24 GLU B O 1
ATOM 777 N N . SER B 1 25 ? 1.632 20.734 11.18 1 75.94 25 SER B N 1
ATOM 778 C CA . SER B 1 25 ? 2.771 20.234 11.945 1 75.94 25 SER B CA 1
ATOM 779 C C . SER B 1 25 ? 3.59 19.234 11.148 1 75.94 25 SER B C 1
ATOM 781 O O . SER B 1 25 ? 3.143 18.109 10.922 1 75.94 25 SER B O 1
ATOM 783 N N . HIS B 1 26 ? 4.664 19.547 10.688 1 74.75 26 HIS B N 1
ATOM 784 C CA . HIS B 1 26 ? 5.516 18.641 9.93 1 74.75 2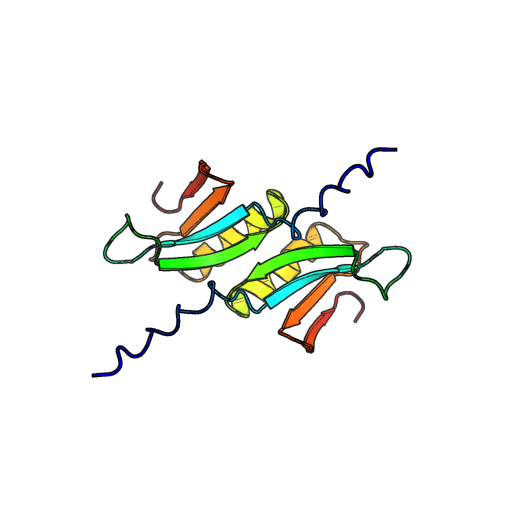6 HIS B CA 1
ATOM 785 C C . HIS B 1 26 ? 6.207 17.641 10.836 1 74.75 26 HIS B C 1
ATOM 787 O O . HIS B 1 26 ? 7.191 17.016 10.445 1 74.75 26 HIS B O 1
ATOM 793 N N . GLU B 1 27 ? 5.664 17.5 12.023 1 84.94 27 GLU B N 1
ATOM 794 C CA . GLU B 1 27 ? 6.316 16.609 12.969 1 84.94 27 GLU B CA 1
ATOM 795 C C . GLU B 1 27 ? 5.391 15.469 13.383 1 84.94 27 GLU B C 1
ATOM 797 O O . GLU B 1 27 ? 5.801 14.562 14.109 1 84.94 27 GLU B O 1
ATOM 802 N N . VAL B 1 28 ? 4.203 15.602 12.891 1 90.75 28 VAL B N 1
ATOM 803 C CA . VAL B 1 28 ? 3.225 14.602 13.297 1 90.75 28 VAL B CA 1
ATOM 804 C C . VAL B 1 28 ? 2.672 13.883 12.07 1 90.75 28 VAL B C 1
ATOM 806 O O . VAL B 1 28 ? 2.279 14.523 11.094 1 90.75 28 VAL B O 1
ATOM 809 N N . ILE B 1 29 ? 2.736 12.586 12.219 1 91.56 29 ILE B N 1
ATOM 810 C CA . ILE B 1 29 ? 2.125 11.781 11.172 1 91.56 29 ILE B CA 1
ATOM 811 C C . ILE B 1 29 ? 0.605 11.883 11.258 1 91.56 29 ILE B C 1
ATOM 813 O O . ILE B 1 29 ? 0.024 11.703 12.328 1 91.56 29 ILE B O 1
ATOM 817 N N . GLU B 1 30 ? 0.01 12.242 10.148 1 93.38 30 GLU B N 1
ATOM 818 C CA . GLU B 1 30 ? -1.448 12.281 10.07 1 93.38 30 GLU B CA 1
ATOM 819 C C . GLU B 1 30 ? -2.021 10.883 9.836 1 93.38 30 GLU B C 1
ATOM 821 O O . GLU B 1 30 ? -2.961 10.469 10.516 1 93.38 30 GLU B O 1
ATOM 826 N N . ARG B 1 31 ? -1.53 10.195 8.883 1 93.81 31 ARG B N 1
ATOM 827 C CA . ARG B 1 31 ? -2.033 8.852 8.602 1 93.81 31 ARG B CA 1
ATOM 828 C C . ARG B 1 31 ? -1.055 8.07 7.727 1 93.81 31 ARG B C 1
ATOM 830 O O . ARG B 1 31 ? -0.253 8.664 7.004 1 93.81 31 ARG B O 1
ATOM 837 N N . VAL B 1 32 ? -1.193 6.727 7.801 1 96.12 32 VAL B N 1
ATOM 838 C CA . VAL B 1 32 ? -0.523 5.84 6.855 1 96.12 32 VAL B CA 1
ATOM 839 C C . VAL B 1 32 ? -1.36 5.707 5.586 1 96.12 32 VAL B C 1
ATOM 841 O O . VAL B 1 32 ? -2.535 5.336 5.648 1 96.12 32 VAL B O 1
ATOM 844 N N . LEU B 1 33 ? -0.693 5.988 4.469 1 97.69 33 LEU B N 1
ATOM 845 C CA . LEU B 1 33 ? -1.406 5.953 3.197 1 97.69 33 LEU B CA 1
ATOM 846 C C . LEU B 1 33 ? -1.349 4.559 2.582 1 97.69 33 LEU B C 1
ATOM 848 O O . LEU B 1 33 ? -2.289 4.137 1.904 1 97.69 33 LEU B O 1
ATOM 852 N N . ALA B 1 34 ? -0.244 3.863 2.852 1 98 34 ALA B N 1
ATOM 853 C CA . ALA B 1 34 ? -0.02 2.562 2.227 1 98 34 ALA B CA 1
ATOM 854 C C . ALA B 1 34 ? 1.14 1.827 2.891 1 98 34 ALA B C 1
ATOM 856 O O . ALA B 1 34 ? 1.934 2.432 3.615 1 98 34 ALA B O 1
ATOM 857 N N . ARG B 1 35 ? 1.168 0.542 2.621 1 97.75 35 ARG B N 1
ATOM 858 C CA . ARG B 1 35 ? 2.287 -0.329 2.965 1 97.75 35 ARG B CA 1
ATOM 859 C C . ARG B 1 35 ? 2.639 -1.252 1.803 1 97.75 35 ARG B C 1
ATOM 861 O O . ARG B 1 35 ? 1.781 -1.577 0.979 1 97.75 35 ARG B O 1
ATOM 868 N N . ALA B 1 36 ? 3.867 -1.669 1.8 1 97.94 36 ALA B N 1
ATOM 869 C CA . ALA B 1 36 ? 4.332 -2.51 0.7 1 97.94 36 ALA B CA 1
ATOM 870 C C . ALA B 1 36 ? 5.363 -3.527 1.185 1 97.94 36 ALA B C 1
ATOM 872 O O . ALA B 1 36 ? 6.043 -3.301 2.188 1 97.94 36 ALA B O 1
ATOM 873 N N . VAL B 1 37 ? 5.496 -4.512 0.321 1 96.75 37 VAL B N 1
ATOM 874 C CA . VAL B 1 37 ? 6.402 -5.59 0.7 1 96.75 37 VAL B CA 1
ATOM 875 C C . VAL B 1 37 ? 7.812 -5.281 0.201 1 96.75 37 VAL B C 1
ATOM 877 O O . VAL B 1 37 ? 8.797 -5.598 0.872 1 96.75 37 VAL B O 1
ATOM 880 N N . THR B 1 38 ? 7.973 -4.715 -0.964 1 96.31 38 THR B N 1
ATOM 881 C CA . THR B 1 38 ? 9.289 -4.484 -1.544 1 96.31 38 THR B CA 1
ATOM 882 C C . THR B 1 38 ? 9.602 -2.99 -1.602 1 96.31 38 THR B C 1
ATOM 884 O O . THR B 1 38 ? 8.688 -2.16 -1.608 1 96.31 38 THR B O 1
ATOM 887 N N . ALA B 1 39 ? 10.891 -2.699 -1.713 1 96.88 39 ALA B N 1
ATOM 888 C CA . ALA B 1 39 ? 11.336 -1.316 -1.855 1 96.88 39 ALA B CA 1
ATOM 889 C C . ALA B 1 39 ? 10.898 -0.734 -3.197 1 96.88 39 ALA B C 1
ATOM 891 O O . ALA B 1 39 ? 10.547 0.446 -3.283 1 96.88 39 ALA B O 1
ATOM 892 N N . GLN B 1 40 ? 11 -1.579 -4.152 1 96.56 40 GLN B N 1
ATOM 893 C CA . GLN B 1 40 ? 10.633 -1.108 -5.484 1 96.56 40 GLN B CA 1
ATOM 894 C C . GLN B 1 40 ? 9.172 -0.666 -5.527 1 96.56 40 GLN B C 1
ATOM 896 O O . GLN B 1 40 ? 8.867 0.432 -5.996 1 96.56 40 GLN B O 1
ATOM 901 N N . LEU B 1 41 ? 8.305 -1.462 -5.051 1 97.88 41 LEU B N 1
ATOM 902 C CA . LEU B 1 41 ? 6.887 -1.11 -4.992 1 97.88 41 LEU B CA 1
ATOM 903 C C . LEU B 1 41 ? 6.668 0.114 -4.109 1 97.88 41 LEU B C 1
ATOM 905 O O . LEU B 1 41 ? 5.895 1.009 -4.461 1 97.88 41 LEU B O 1
ATOM 909 N N . ALA B 1 42 ? 7.379 0.164 -3.049 1 98.25 42 ALA B N 1
ATOM 910 C CA . ALA B 1 42 ? 7.246 1.276 -2.111 1 98.25 42 ALA B CA 1
ATOM 911 C C . ALA B 1 42 ? 7.609 2.602 -2.777 1 98.25 42 ALA B C 1
ATOM 913 O O . ALA B 1 42 ? 6.945 3.615 -2.557 1 98.25 42 ALA B O 1
ATOM 914 N N . ARG B 1 43 ? 8.625 2.594 -3.549 1 98.31 43 ARG B N 1
ATOM 915 C CA . ARG B 1 43 ? 9.039 3.809 -4.242 1 98.31 43 ARG B CA 1
ATOM 916 C C . ARG B 1 43 ? 7.984 4.258 -5.242 1 98.31 43 ARG B C 1
ATOM 918 O O . ARG B 1 43 ? 7.723 5.453 -5.387 1 98.31 43 ARG B O 1
ATOM 925 N N . ALA B 1 44 ? 7.453 3.32 -5.887 1 97.62 44 ALA B N 1
ATOM 926 C CA . ALA B 1 44 ? 6.375 3.652 -6.812 1 97.62 44 ALA B CA 1
ATOM 927 C C . ALA B 1 44 ? 5.18 4.246 -6.074 1 97.62 44 ALA B C 1
ATOM 929 O O . ALA B 1 44 ? 4.578 5.219 -6.531 1 97.62 44 ALA B O 1
ATOM 930 N N . ILE B 1 45 ? 4.867 3.707 -4.945 1 98.5 45 ILE B N 1
ATOM 931 C CA . ILE B 1 45 ? 3.744 4.168 -4.137 1 98.5 45 ILE B CA 1
ATOM 932 C C . ILE B 1 45 ? 4.031 5.57 -3.607 1 98.5 45 ILE B C 1
ATOM 934 O O . ILE B 1 45 ? 3.141 6.422 -3.578 1 98.5 45 ILE B O 1
ATOM 938 N N . PHE B 1 46 ? 5.25 5.812 -3.199 1 98.69 46 PHE B N 1
ATOM 939 C CA . PHE B 1 46 ? 5.664 7.125 -2.711 1 98.69 46 PHE B CA 1
ATOM 940 C C . PHE B 1 46 ? 5.434 8.195 -3.771 1 98.69 46 PHE B C 1
ATOM 942 O O . PHE B 1 46 ? 4.871 9.25 -3.48 1 98.69 46 PHE B O 1
ATOM 949 N N . GLN B 1 47 ? 5.785 7.844 -4.98 1 98.12 47 GLN B N 1
ATOM 950 C CA . GLN B 1 47 ? 5.605 8.789 -6.078 1 98.12 47 GLN B CA 1
ATOM 951 C C . GLN B 1 47 ? 4.125 9.047 -6.344 1 98.12 47 GLN B C 1
ATOM 953 O O . GLN B 1 47 ? 3.715 10.195 -6.527 1 98.12 47 GLN B O 1
ATOM 958 N N . ALA B 1 48 ? 3.34 8.07 -6.316 1 97.69 48 ALA B N 1
ATOM 959 C CA . ALA B 1 48 ? 1.902 8.211 -6.535 1 97.69 48 ALA B CA 1
ATOM 960 C C . ALA B 1 48 ? 1.263 9.047 -5.426 1 97.69 48 ALA B C 1
ATOM 962 O O . ALA B 1 48 ? 0.391 9.875 -5.691 1 97.69 48 ALA B O 1
ATOM 963 N N . ALA B 1 49 ? 1.681 8.828 -4.238 1 98.19 49 ALA B N 1
ATOM 964 C CA . ALA B 1 49 ? 1.159 9.578 -3.094 1 98.19 49 ALA B CA 1
ATOM 965 C C . ALA B 1 49 ? 1.502 11.062 -3.203 1 98.19 49 ALA B C 1
ATOM 967 O O . ALA B 1 49 ? 0.674 11.922 -2.891 1 98.19 49 ALA B O 1
ATOM 968 N N . ARG B 1 50 ? 2.729 11.258 -3.596 1 97.25 50 ARG B N 1
ATOM 969 C CA . ARG B 1 50 ? 3.164 12.633 -3.801 1 97.25 50 ARG B CA 1
ATOM 970 C C . ARG B 1 50 ? 2.279 13.344 -4.82 1 97.25 50 ARG B C 1
ATOM 972 O O . ARG B 1 50 ? 1.924 14.508 -4.641 1 97.25 50 ARG B O 1
ATOM 979 N N . GLU B 1 51 ? 1.904 12.617 -5.844 1 96.19 51 GLU B N 1
ATOM 980 C CA . GLU B 1 51 ? 1.058 13.188 -6.887 1 96.19 51 GLU B CA 1
ATOM 981 C C . GLU B 1 51 ? -0.361 13.43 -6.379 1 96.19 51 GLU B C 1
ATOM 983 O O . GLU B 1 51 ? -1.014 14.398 -6.777 1 96.19 51 GLU B O 1
ATOM 988 N N . GLU B 1 52 ? -0.799 12.633 -5.535 1 94.94 52 GLU B N 1
ATOM 989 C CA . GLU B 1 52 ? -2.139 12.766 -4.969 1 94.94 52 GLU B CA 1
ATOM 990 C C . GLU B 1 52 ? -2.203 13.922 -3.973 1 94.94 52 GLU B C 1
ATOM 992 O O . GLU B 1 52 ? -3.256 14.539 -3.801 1 94.94 52 GLU B O 1
ATOM 997 N N . HIS B 1 53 ? -1.092 14.156 -3.33 1 94.62 53 HIS B N 1
ATOM 998 C CA . HIS B 1 53 ? -1.009 15.195 -2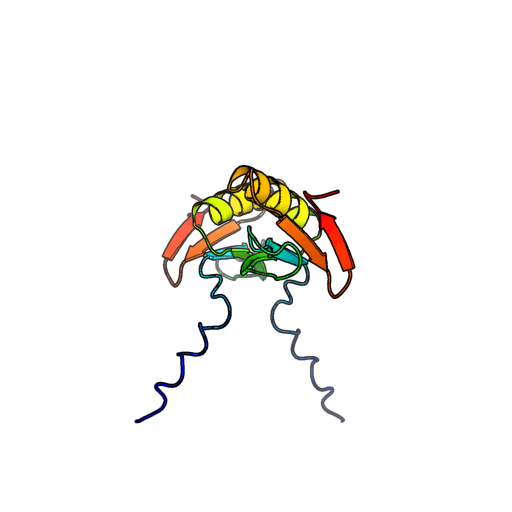.307 1 94.62 53 HIS B CA 1
ATOM 999 C C . HIS B 1 53 ? 0.175 16.125 -2.559 1 94.62 53 HIS B C 1
ATOM 1001 O O . HIS B 1 53 ? 1.119 16.156 -1.767 1 94.62 53 HIS B O 1
ATOM 1007 N N . PRO B 1 54 ? 0.099 17.031 -3.49 1 93.38 54 PRO B N 1
ATOM 1008 C CA . PRO B 1 54 ? 1.275 17.797 -3.902 1 93.38 54 PRO B CA 1
ATOM 1009 C C . PRO B 1 54 ? 1.688 18.844 -2.871 1 93.38 54 PRO B C 1
ATOM 1011 O O . PRO B 1 54 ? 2.838 19.297 -2.865 1 93.38 54 PRO B O 1
ATOM 1014 N N . GLN B 1 55 ? 0.873 19.219 -1.983 1 92.69 55 GLN B N 1
ATOM 1015 C CA . GLN B 1 55 ? 1.192 20.297 -1.042 1 92.69 55 GLN B CA 1
ATOM 1016 C C . GLN B 1 55 ? 1.435 19.734 0.359 1 92.69 55 GLN B C 1
ATOM 1018 O O . GLN B 1 55 ? 1.574 20.5 1.318 1 92.69 55 GLN B O 1
ATOM 1023 N N . ARG B 1 56 ? 1.441 18.438 0.401 1 94.88 56 ARG B N 1
ATOM 1024 C CA . ARG B 1 56 ? 1.618 17.797 1.702 1 94.88 56 ARG B CA 1
ATOM 1025 C C . ARG B 1 56 ? 2.955 17.062 1.778 1 94.88 56 ARG B C 1
ATOM 1027 O O . ARG B 1 56 ? 3.5 16.656 0.754 1 94.88 56 ARG B O 1
ATOM 1034 N N . ARG B 1 57 ? 3.451 16.938 2.992 1 96.12 57 ARG B N 1
ATOM 1035 C CA . ARG B 1 57 ? 4.656 16.156 3.205 1 96.12 57 ARG B CA 1
ATOM 1036 C C . ARG B 1 57 ? 4.336 14.656 3.223 1 96.12 57 ARG B C 1
ATOM 1038 O O . ARG B 1 57 ? 3.432 14.219 3.938 1 96.12 57 ARG B O 1
ATOM 1045 N N . ILE B 1 58 ? 5.039 13.914 2.447 1 97.56 58 ILE B N 1
ATOM 1046 C CA . ILE B 1 58 ? 4.938 12.461 2.377 1 97.56 58 ILE B CA 1
ATOM 1047 C C . ILE B 1 58 ? 6.301 11.836 2.672 1 97.56 58 ILE B C 1
ATOM 1049 O O . ILE B 1 58 ? 7.328 12.312 2.188 1 97.56 58 ILE B O 1
ATOM 1053 N N . THR B 1 59 ? 6.336 10.773 3.473 1 97.94 59 THR B N 1
ATOM 1054 C CA . THR B 1 59 ? 7.586 10.055 3.717 1 97.94 59 THR B CA 1
ATOM 1055 C C . THR B 1 59 ? 7.426 8.57 3.391 1 97.94 59 THR B C 1
ATOM 1057 O O . THR B 1 59 ? 6.34 8.016 3.535 1 97.94 59 THR B O 1
ATOM 1060 N N . LEU B 1 60 ? 8.477 8.031 2.885 1 98.5 60 LEU B N 1
ATOM 1061 C CA . LEU B 1 60 ? 8.68 6.586 2.785 1 98.5 60 LEU B CA 1
ATOM 1062 C C . LEU B 1 60 ? 9.594 6.09 3.9 1 98.5 60 LEU B C 1
ATOM 1064 O O . LEU B 1 60 ? 10.734 6.547 4.023 1 98.5 60 LEU B O 1
ATOM 1068 N N . ARG B 1 61 ? 9.062 5.102 4.652 1 97.94 61 ARG B N 1
ATOM 1069 C CA . ARG B 1 61 ? 9.812 4.621 5.809 1 97.94 61 ARG B CA 1
ATOM 1070 C C . ARG B 1 61 ? 9.938 3.1 5.781 1 97.94 61 ARG B C 1
ATOM 1072 O O . ARG B 1 61 ? 9.031 2.402 5.324 1 97.94 61 ARG B O 1
ATOM 1079 N N . LYS B 1 62 ? 11.047 2.643 6.316 1 97.19 62 LYS B N 1
ATOM 1080 C CA . LYS B 1 62 ? 11.242 1.248 6.695 1 97.19 62 LYS B CA 1
ATOM 1081 C C . LYS B 1 62 ? 11.727 1.137 8.141 1 97.19 62 LYS B C 1
ATOM 1083 O O . LYS B 1 62 ? 12.852 1.531 8.453 1 97.19 62 LYS B O 1
ATOM 1088 N N . GLY B 1 63 ? 10.859 0.545 8.938 1 93.44 63 GLY B N 1
ATOM 1089 C CA . GLY B 1 63 ? 11.195 0.62 10.344 1 93.44 63 GLY B CA 1
ATOM 1090 C C . GLY B 1 63 ? 11.336 2.043 10.852 1 93.44 63 GLY B C 1
ATOM 1091 O O . GLY B 1 63 ? 10.422 2.854 10.711 1 93.44 63 GLY B O 1
ATOM 1092 N N . ASN B 1 64 ? 12.523 2.357 11.367 1 92.94 64 ASN B N 1
ATOM 1093 C CA . ASN B 1 64 ? 12.766 3.691 11.906 1 92.94 64 ASN B CA 1
ATOM 1094 C C . ASN B 1 64 ? 13.523 4.566 10.906 1 92.94 64 ASN B C 1
ATOM 1096 O O . ASN B 1 64 ? 13.852 5.715 11.211 1 92.94 64 ASN B O 1
ATOM 1100 N N . HIS B 1 65 ? 13.641 4.082 9.719 1 95.94 65 HIS B N 1
ATOM 1101 C CA . HIS B 1 65 ? 14.43 4.812 8.727 1 95.94 65 HIS B CA 1
ATOM 1102 C C . HIS B 1 65 ? 13.531 5.484 7.699 1 95.94 65 HIS B C 1
ATOM 1104 O O . HIS B 1 65 ? 12.641 4.844 7.129 1 95.94 65 HIS B O 1
ATOM 1110 N N . ILE B 1 66 ? 13.812 6.727 7.543 1 96.88 66 ILE B N 1
ATOM 1111 C CA . ILE B 1 66 ? 13.172 7.43 6.438 1 96.88 66 ILE B CA 1
ATOM 1112 C C . ILE B 1 66 ? 14.008 7.27 5.172 1 96.88 66 ILE B C 1
ATOM 1114 O O . ILE B 1 66 ? 15.156 7.703 5.121 1 96.88 66 ILE B O 1
ATOM 1118 N N . LEU B 1 67 ? 13.383 6.66 4.207 1 98.06 67 LEU B N 1
ATOM 1119 C CA . LEU B 1 67 ? 14.086 6.383 2.963 1 98.06 67 LEU B CA 1
ATOM 1120 C C . LEU B 1 67 ? 13.883 7.508 1.956 1 98.06 67 LEU B C 1
ATOM 1122 O O . LEU B 1 67 ? 14.742 7.75 1.104 1 98.06 67 LEU B O 1
ATOM 1126 N N . SER B 1 68 ? 12.758 8.172 1.938 1 98.12 68 SER B N 1
ATOM 1127 C CA . SER B 1 68 ? 12.414 9.312 1.096 1 98.12 68 SER B CA 1
ATOM 1128 C C . SER B 1 68 ? 11.484 10.281 1.823 1 98.12 68 SER B C 1
ATOM 1130 O O . SER B 1 68 ? 10.727 9.875 2.701 1 98.12 68 SER B O 1
ATOM 1132 N N . ASP B 1 69 ? 11.609 11.57 1.413 1 97.12 69 ASP B N 1
ATOM 1133 C CA . ASP B 1 69 ? 10.883 12.664 2.057 1 97.12 69 ASP B CA 1
ATOM 1134 C C . ASP B 1 69 ? 10.625 13.805 1.075 1 97.12 69 ASP B C 1
ATOM 1136 O O . ASP B 1 69 ? 11.555 14.305 0.434 1 97.12 69 ASP B O 1
ATOM 1140 N N . THR B 1 70 ? 9.406 14.195 0.986 1 95.88 70 THR B N 1
ATOM 1141 C CA . THR B 1 70 ? 9.102 15.258 0.034 1 95.88 70 THR B CA 1
ATOM 1142 C C . THR B 1 70 ? 9.594 16.609 0.549 1 95.88 70 THR B C 1
ATOM 1144 O O . THR B 1 70 ? 9.625 17.594 -0.196 1 95.88 70 THR B O 1
ATOM 1147 N N . SER B 1 71 ? 9.867 16.688 1.773 1 89.31 71 SER B N 1
ATOM 1148 C CA . SER B 1 71 ? 10.367 17.938 2.342 1 89.31 71 SER B CA 1
ATOM 1149 C C . SER B 1 71 ? 11.867 18.078 2.133 1 89.31 71 SER B C 1
ATOM 1151 O O . SER B 1 71 ? 12.445 19.125 2.451 1 89.31 71 SER B O 1
ATOM 1153 N N . ASP B 1 72 ? 12.523 17.031 1.674 1 75.81 72 ASP B N 1
ATOM 1154 C CA . ASP B 1 72 ? 13.969 17.109 1.448 1 75.81 72 ASP B CA 1
ATOM 1155 C C . ASP B 1 72 ? 14.273 17.828 0.135 1 75.81 72 ASP B C 1
ATOM 1157 O O . ASP B 1 72 ? 13.5 17.75 -0.821 1 75.81 72 ASP B O 1
#

Radius of gyration: 17.09 Å; Cα contacts (8 Å, |Δi|>4): 273; chains: 2; bounding box: 35×55×48 Å